Protein AF-A0A183F626-F1 (afdb_monomer_lite)

pLDDT: mean 78.86, std 11.52, range [44.94, 97.81]

Foldseek 3Di:
DDDPPDDDDDDDPVVVVVVVVVVVVVVVVVVVVVCCCPPNDVVVVCVVQWDQDPPDHPDTDGPPPCVVVVVVVVVVVVVVVCVVVVVD

Organism: Heligmosomoides polygyrus (NCBI:txid6339)

Sequence (88 aa):
MSSCRFVPVPLGRWESRLCWAVWIFHAVSAFVIAYNVSQGRLRMWIQHWLVDSSYVSGAKTDLSDPEWVHFRQAVGHALADHVLHSTG

Structure (mmCIF, N/CA/C/O backbone):
data_AF-A0A183F626-F1
#
_entry.id   AF-A0A183F626-F1
#
loop_
_atom_site.group_PDB
_atom_site.id
_atom_site.type_symbol
_atom_site.label_atom_id
_atom_site.label_alt_id
_atom_site.label_comp_id
_atom_site.label_asym_id
_atom_site.label_entity_id
_atom_site.label_seq_id
_atom_site.pdbx_PDB_ins_code
_atom_site.Cartn_x
_atom_site.Cartn_y
_atom_site.Cartn_z
_atom_site.occupancy
_atom_site.B_iso_or_equiv
_atom_site.auth_seq_id
_atom_site.auth_comp_id
_atom_site.auth_asym_id
_atom_site.auth_atom_id
_atom_site.pdbx_PDB_model_num
ATOM 1 N N . MET A 1 1 ? -4.136 23.724 -34.900 1.00 44.94 1 MET A N 1
ATOM 2 C CA . MET A 1 1 ? -3.336 23.199 -33.772 1.00 44.94 1 MET A CA 1
ATOM 3 C C . MET A 1 1 ? -3.004 21.751 -34.091 1.00 44.94 1 MET A C 1
ATOM 5 O O . MET A 1 1 ? -3.926 20.962 -34.231 1.00 44.94 1 MET A O 1
ATOM 9 N N . SER A 1 2 ? -1.731 21.427 -34.332 1.00 47.34 2 SER A N 1
ATOM 10 C CA . SER A 1 2 ? -1.306 20.046 -34.597 1.00 47.34 2 SER A CA 1
ATOM 11 C C . SER A 1 2 ? -1.269 19.299 -33.269 1.00 47.34 2 SER A C 1
ATOM 13 O O . SER A 1 2 ? -0.457 19.615 -32.403 1.00 47.34 2 SER A O 1
ATOM 15 N N . SER A 1 3 ? -2.195 18.368 -33.066 1.00 59.78 3 SER A N 1
ATOM 16 C CA . SER A 1 3 ? -2.161 17.459 -31.926 1.00 59.78 3 SER A CA 1
ATOM 17 C C . SER A 1 3 ? -0.969 16.523 -32.119 1.00 59.78 3 SER A C 1
ATOM 19 O O . SER A 1 3 ? -1.017 15.644 -32.978 1.00 59.78 3 SER A O 1
ATOM 21 N N . CYS A 1 4 ? 0.111 16.720 -31.356 1.00 61.31 4 CYS A N 1
ATOM 22 C CA . CYS A 1 4 ? 1.240 15.792 -31.301 1.00 61.31 4 CYS A CA 1
ATOM 23 C C . CYS A 1 4 ? 0.730 14.427 -30.824 1.00 61.31 4 CYS A C 1
ATOM 25 O O . CYS A 1 4 ? 0.603 14.172 -29.628 1.00 61.31 4 CYS A O 1
ATOM 27 N N . ARG A 1 5 ? 0.366 13.564 -31.774 1.00 66.12 5 ARG A N 1
ATOM 28 C CA . ARG A 1 5 ? -0.067 12.197 -31.510 1.00 66.12 5 ARG A CA 1
ATOM 29 C C . ARG A 1 5 ? 1.140 11.465 -30.924 1.00 66.12 5 ARG A C 1
ATOM 31 O O . ARG A 1 5 ? 2.138 11.291 -31.616 1.00 66.12 5 ARG A O 1
ATOM 38 N N . PHE A 1 6 ? 1.068 11.090 -29.648 1.00 74.56 6 PHE A N 1
ATOM 39 C CA . PHE A 1 6 ? 2.089 10.263 -29.013 1.00 74.56 6 PHE A CA 1
ATOM 40 C C . PHE A 1 6 ? 2.142 8.927 -29.759 1.00 74.56 6 PHE A C 1
ATOM 42 O O . PHE A 1 6 ? 1.204 8.132 -29.692 1.00 74.56 6 PHE A O 1
ATOM 49 N N . VAL A 1 7 ? 3.205 8.716 -30.532 1.00 70.12 7 VAL A N 1
ATOM 50 C CA . VAL A 1 7 ? 3.488 7.435 -31.175 1.00 70.12 7 VAL A CA 1
ATOM 51 C C . VAL A 1 7 ? 4.471 6.721 -30.253 1.00 70.12 7 VAL A C 1
ATOM 53 O O . VAL A 1 7 ? 5.602 7.193 -30.135 1.00 70.12 7 VAL A O 1
ATOM 56 N N . PRO A 1 8 ? 4.072 5.641 -29.557 1.00 71.75 8 PRO A N 1
ATOM 57 C CA . PRO A 1 8 ? 4.995 4.898 -28.714 1.00 71.75 8 PRO A CA 1
ATOM 58 C C . PRO A 1 8 ? 6.091 4.298 -29.598 1.00 71.75 8 PRO A C 1
ATOM 60 O O . PRO A 1 8 ? 5.861 3.353 -30.351 1.00 71.75 8 PRO A O 1
ATOM 63 N N . VAL A 1 9 ? 7.283 4.886 -29.534 1.00 74.75 9 VAL A N 1
ATOM 64 C CA . VAL A 1 9 ? 8.485 4.337 -30.162 1.00 74.75 9 VAL A CA 1
ATOM 65 C C . VAL A 1 9 ? 9.029 3.258 -29.225 1.00 74.75 9 VAL A C 1
ATOM 67 O O . VAL A 1 9 ? 9.105 3.497 -28.016 1.00 74.75 9 VAL A O 1
ATOM 70 N N . PRO A 1 10 ? 9.381 2.062 -29.728 1.00 77.62 10 PRO A N 1
ATOM 71 C CA . PRO A 1 10 ? 9.966 1.026 -28.889 1.00 77.62 10 PRO A CA 1
ATOM 72 C C . PRO A 1 10 ? 11.258 1.543 -28.249 1.00 77.62 10 PRO A C 1
ATOM 74 O O . PRO A 1 10 ? 12.153 2.022 -28.946 1.00 77.62 10 PRO A O 1
ATOM 77 N N . LEU A 1 11 ? 11.344 1.434 -26.920 1.00 80.75 11 LEU A N 1
ATOM 78 C CA . LEU A 1 11 ? 12.539 1.802 -26.162 1.00 80.75 11 LEU A CA 1
ATOM 79 C C . LEU A 1 11 ? 13.753 1.021 -26.667 1.00 80.75 11 LEU A C 1
ATOM 81 O O . LEU A 1 11 ? 13.660 -0.173 -26.985 1.00 80.75 11 LEU A O 1
ATOM 85 N N . GLY A 1 12 ? 14.913 1.677 -26.685 1.00 89.06 12 GLY A N 1
ATOM 86 C CA . GLY A 1 12 ? 16.167 1.010 -26.990 1.00 89.06 12 GLY A CA 1
ATOM 87 C C . GLY A 1 12 ? 16.408 -0.159 -26.032 1.00 89.06 12 GLY A C 1
ATOM 88 O O . GLY A 1 12 ? 15.976 -0.156 -24.877 1.00 89.06 12 GLY A O 1
ATOM 89 N N . ARG A 1 13 ? 17.141 -1.182 -26.487 1.00 90.19 13 ARG A N 1
ATOM 90 C CA . ARG A 1 13 ? 17.413 -2.391 -25.680 1.00 90.19 13 ARG A CA 1
ATOM 91 C C . ARG A 1 13 ? 18.006 -2.065 -24.304 1.00 90.19 13 ARG A C 1
ATOM 93 O O . ARG A 1 13 ? 17.696 -2.745 -23.331 1.00 90.19 13 ARG A O 1
ATOM 100 N N . TRP A 1 14 ? 18.851 -1.038 -24.222 1.00 93.12 14 TRP A N 1
ATOM 101 C CA . TRP A 1 14 ? 19.464 -0.592 -22.970 1.00 93.12 14 TRP A CA 1
ATOM 102 C C . TRP A 1 14 ? 18.488 0.141 -22.053 1.00 93.12 14 TRP A C 1
ATOM 104 O O . TRP A 1 14 ? 18.451 -0.152 -20.862 1.00 93.12 14 TRP A O 1
ATOM 114 N N . GLU A 1 15 ? 17.657 1.021 -22.604 1.00 90.69 15 GLU A N 1
ATOM 115 C CA . GLU A 1 15 ? 16.642 1.756 -21.843 1.00 90.69 15 GLU A CA 1
ATOM 116 C C . GLU A 1 15 ? 15.582 0.805 -21.282 1.00 90.69 15 GLU A C 1
ATOM 118 O O . GLU A 1 15 ? 15.213 0.901 -20.114 1.00 90.69 15 GLU A O 1
ATOM 123 N N . SER A 1 16 ? 15.158 -0.184 -22.076 1.00 90.31 16 SER A N 1
ATOM 124 C CA . SER A 1 16 ? 14.233 -1.225 -21.624 1.00 90.31 16 SER A CA 1
ATOM 125 C C . SER A 1 16 ? 14.829 -2.064 -20.487 1.00 90.31 16 SER A C 1
ATOM 127 O O . SER A 1 16 ? 14.161 -2.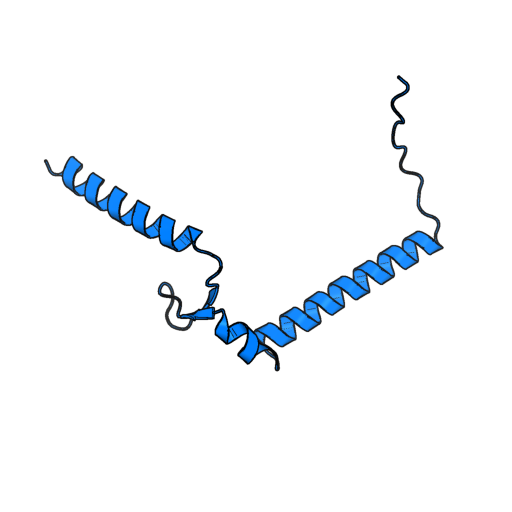294 -19.480 1.00 90.31 16 SER A O 1
ATOM 129 N N . ARG A 1 17 ? 16.106 -2.466 -20.587 1.00 94.44 17 ARG A N 1
ATOM 130 C CA . ARG A 1 17 ? 16.806 -3.187 -19.506 1.00 94.44 17 ARG A CA 1
ATOM 131 C C . ARG A 1 17 ? 16.929 -2.349 -18.237 1.00 94.44 17 ARG A C 1
ATOM 133 O O . ARG A 1 17 ? 16.708 -2.880 -17.154 1.00 94.44 17 ARG A O 1
ATOM 140 N N . LEU A 1 18 ? 17.263 -1.064 -18.362 1.00 94.44 18 LEU A N 1
ATOM 141 C CA . LEU A 1 18 ? 17.335 -0.151 -17.222 1.00 94.44 18 LEU A CA 1
ATOM 142 C C . LEU A 1 18 ? 15.963 0.006 -16.560 1.00 94.44 18 LEU A C 1
ATOM 144 O O . LEU A 1 18 ? 15.869 -0.074 -15.341 1.00 94.44 18 LEU A O 1
ATOM 148 N N . CYS A 1 19 ? 14.904 0.165 -17.354 1.00 93.38 19 CYS A N 1
ATOM 149 C CA . CYS A 1 19 ? 13.535 0.259 -16.854 1.00 93.38 19 CYS A CA 1
ATOM 150 C C . CYS A 1 19 ? 13.148 -0.991 -16.049 1.00 93.38 19 CYS A C 1
ATOM 152 O O . CYS A 1 19 ? 12.685 -0.873 -14.916 1.00 93.38 19 CYS A O 1
ATOM 154 N N . TRP A 1 20 ? 13.440 -2.183 -16.576 1.00 95.50 20 TRP A N 1
ATOM 155 C CA . TRP A 1 20 ? 13.239 -3.436 -15.847 1.00 95.50 20 TRP A CA 1
ATOM 156 C C . TRP A 1 20 ? 14.088 -3.527 -14.578 1.00 95.50 20 TRP A C 1
ATOM 158 O O . TRP A 1 20 ? 13.579 -3.945 -13.543 1.00 95.50 20 TRP A O 1
ATOM 168 N N . ALA A 1 21 ? 15.353 -3.110 -14.620 1.00 96.31 21 ALA A N 1
ATOM 169 C CA . ALA A 1 21 ? 16.223 -3.122 -13.447 1.00 96.31 21 ALA A CA 1
ATOM 170 C C . ALA A 1 21 ? 15.701 -2.194 -12.340 1.00 96.31 21 ALA A C 1
ATOM 172 O O . ALA A 1 21 ? 15.628 -2.605 -11.184 1.00 96.31 21 ALA A O 1
ATOM 173 N N . VAL A 1 22 ? 15.284 -0.975 -12.695 1.00 96.81 22 VAL A N 1
ATOM 174 C CA . VAL A 1 22 ? 14.669 -0.018 -11.763 1.00 96.81 22 VAL A CA 1
ATOM 175 C C . VAL A 1 22 ? 13.379 -0.591 -11.190 1.00 96.81 22 VAL A C 1
ATOM 177 O O . VAL A 1 22 ? 13.175 -0.531 -9.981 1.00 96.81 22 VAL A O 1
ATOM 180 N N . TRP A 1 23 ? 12.535 -1.188 -12.033 1.00 97.12 23 TRP A N 1
ATOM 181 C CA . TRP A 1 23 ? 11.279 -1.786 -11.595 1.00 97.12 23 TRP A CA 1
ATOM 182 C C . TRP A 1 23 ? 11.505 -2.941 -10.614 1.00 97.12 23 TRP A C 1
ATOM 184 O O . TRP A 1 23 ? 10.914 -2.952 -9.536 1.00 97.12 23 TRP A O 1
ATOM 194 N N . ILE A 1 24 ? 12.414 -3.867 -10.937 1.00 97.38 24 ILE A N 1
ATOM 195 C CA . ILE A 1 24 ? 12.768 -4.992 -10.061 1.00 97.38 24 ILE A CA 1
ATOM 196 C C . ILE A 1 24 ? 13.348 -4.469 -8.748 1.00 97.38 24 ILE A C 1
ATOM 198 O O . ILE A 1 24 ? 12.920 -4.894 -7.678 1.00 97.38 24 ILE A O 1
ATOM 202 N N . PHE A 1 25 ? 14.293 -3.530 -8.810 1.00 97.81 25 PHE A N 1
ATOM 203 C CA . PHE A 1 25 ? 14.910 -2.966 -7.613 1.00 97.81 25 PHE A CA 1
ATOM 204 C C . PHE A 1 25 ? 13.877 -2.278 -6.715 1.00 97.81 25 PHE A C 1
ATOM 206 O O . PHE A 1 25 ? 13.881 -2.482 -5.500 1.00 97.81 25 PHE A O 1
ATOM 213 N N . HIS A 1 26 ? 12.964 -1.505 -7.304 1.00 96.81 26 HIS A N 1
ATOM 214 C CA . HIS A 1 26 ? 11.888 -0.846 -6.574 1.00 96.81 26 HIS A CA 1
ATOM 215 C C . HIS A 1 26 ? 10.938 -1.863 -5.930 1.00 96.81 26 HIS A C 1
ATOM 217 O O . HIS A 1 26 ? 10.660 -1.758 -4.737 1.00 96.81 26 HIS A O 1
ATOM 223 N N . ALA A 1 27 ? 10.505 -2.882 -6.678 1.00 96.56 27 ALA A N 1
ATOM 224 C CA . ALA A 1 27 ? 9.623 -3.932 -6.174 1.00 96.56 27 ALA A CA 1
ATOM 225 C C . ALA A 1 27 ? 10.266 -4.715 -5.017 1.00 96.56 27 ALA A C 1
ATOM 227 O O . ALA A 1 27 ? 9.639 -4.913 -3.976 1.00 96.56 27 ALA A O 1
ATOM 228 N N . VAL A 1 28 ? 11.538 -5.102 -5.160 1.00 97.38 28 VAL A N 1
ATOM 229 C CA . VAL A 1 28 ? 12.295 -5.783 -4.100 1.00 97.38 28 VAL A CA 1
ATOM 230 C C . VAL A 1 28 ? 12.457 -4.879 -2.879 1.00 97.38 28 VAL A C 1
ATOM 232 O O . VAL A 1 28 ? 12.226 -5.327 -1.759 1.00 97.38 28 VAL A O 1
ATOM 235 N N . SER A 1 29 ? 12.803 -3.606 -3.070 1.00 94.50 29 SER A N 1
ATOM 236 C CA . SER A 1 29 ? 12.956 -2.655 -1.961 1.00 94.50 29 SER A CA 1
ATOM 237 C C . SER A 1 29 ? 11.643 -2.459 -1.205 1.00 94.50 29 SER A C 1
ATOM 239 O O . SER A 1 29 ? 11.625 -2.536 0.023 1.00 94.50 29 SER A O 1
ATOM 241 N N . ALA A 1 30 ? 10.535 -2.276 -1.927 1.00 93.38 30 ALA A N 1
ATOM 242 C CA . ALA A 1 30 ? 9.204 -2.165 -1.341 1.00 93.38 30 ALA A CA 1
ATOM 243 C C . ALA A 1 30 ? 8.838 -3.427 -0.548 1.00 93.38 30 ALA A C 1
ATOM 245 O O . ALA A 1 30 ? 8.380 -3.325 0.590 1.00 93.38 30 ALA A O 1
ATOM 246 N N . PHE A 1 31 ? 9.117 -4.614 -1.097 1.00 94.38 31 PHE A N 1
ATOM 247 C CA . PHE A 1 31 ? 8.892 -5.880 -0.403 1.00 94.38 31 PHE A CA 1
ATOM 248 C C . PHE A 1 31 ? 9.737 -6.007 0.871 1.00 94.38 31 PHE A C 1
ATOM 250 O O . PHE A 1 31 ? 9.214 -6.380 1.918 1.00 94.38 31 PHE A O 1
ATOM 257 N N . VAL A 1 32 ? 11.028 -5.666 0.818 1.00 93.50 32 VAL A N 1
ATOM 258 C CA . VAL A 1 32 ? 11.923 -5.722 1.985 1.00 93.50 32 VAL A CA 1
ATOM 259 C C . VAL A 1 32 ? 11.456 -4.768 3.080 1.00 93.50 32 VAL A C 1
ATOM 261 O O . VAL A 1 32 ? 11.466 -5.143 4.255 1.00 93.50 32 VAL A O 1
ATOM 264 N N . ILE A 1 33 ? 11.032 -3.556 2.717 1.00 89.50 33 ILE A N 1
ATOM 265 C CA . ILE A 1 33 ? 10.478 -2.589 3.671 1.00 89.50 33 ILE A CA 1
ATOM 266 C C . ILE A 1 33 ? 9.189 -3.144 4.277 1.00 89.50 33 ILE A C 1
ATOM 268 O O . ILE A 1 33 ? 9.092 -3.217 5.500 1.00 89.50 33 ILE A O 1
ATOM 272 N N . ALA A 1 34 ? 8.247 -3.610 3.452 1.00 88.12 34 ALA A N 1
ATOM 273 C CA . ALA A 1 34 ? 6.993 -4.196 3.918 1.00 88.12 34 ALA A CA 1
ATOM 274 C C . ALA A 1 34 ? 7.243 -5.372 4.874 1.00 88.12 34 ALA A C 1
ATOM 276 O O . ALA A 1 34 ? 6.698 -5.403 5.973 1.00 88.12 34 ALA A O 1
ATOM 277 N N . TYR A 1 35 ? 8.152 -6.285 4.526 1.00 89.56 35 TYR A N 1
ATOM 278 C CA . TYR A 1 35 ? 8.530 -7.400 5.389 1.00 89.56 35 TYR A CA 1
ATOM 279 C C . TYR A 1 35 ? 9.135 -6.928 6.720 1.00 89.56 35 TYR A C 1
ATOM 281 O O . TYR A 1 35 ? 8.761 -7.422 7.785 1.00 89.56 35 TYR A O 1
ATOM 289 N N . ASN A 1 36 ? 10.041 -5.945 6.694 1.00 87.56 36 ASN A N 1
ATOM 290 C CA . ASN A 1 36 ? 10.653 -5.411 7.914 1.00 87.56 36 ASN A CA 1
ATOM 291 C C . ASN A 1 36 ? 9.659 -4.666 8.811 1.00 87.56 36 ASN A C 1
ATOM 293 O O . ASN A 1 36 ? 9.826 -4.674 10.032 1.00 87.56 36 ASN A O 1
ATOM 297 N N . VAL A 1 37 ? 8.647 -4.040 8.218 1.00 84.06 37 VAL A N 1
ATOM 298 C CA . VAL A 1 37 ? 7.555 -3.362 8.919 1.00 84.06 37 VAL A CA 1
ATOM 299 C C . VAL A 1 37 ? 6.565 -4.373 9.504 1.00 84.06 37 VAL A C 1
ATOM 301 O O . VAL A 1 37 ? 6.153 -4.224 10.651 1.00 84.06 37 VAL A O 1
ATOM 304 N N . SER A 1 38 ? 6.221 -5.437 8.776 1.00 78.56 38 SER A N 1
ATOM 305 C CA . SER A 1 38 ? 5.264 -6.444 9.249 1.00 78.56 38 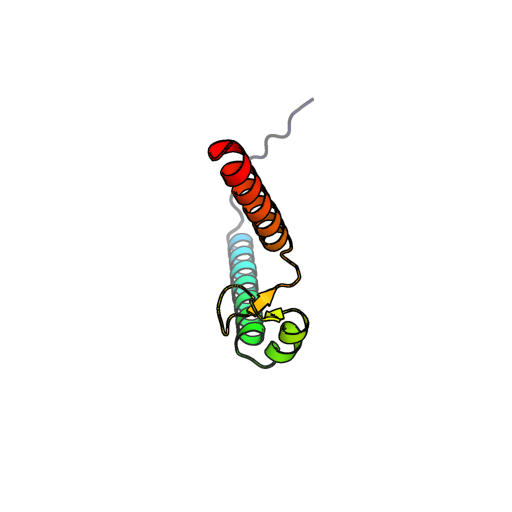SER A CA 1
ATOM 306 C C . SER A 1 38 ? 5.864 -7.430 10.257 1.00 78.56 38 SER A C 1
ATOM 308 O O . SER A 1 38 ? 5.216 -7.767 11.246 1.00 78.56 38 SER A O 1
ATOM 310 N N . GLN A 1 39 ? 7.085 -7.913 10.014 1.00 80.19 39 GLN A N 1
ATOM 311 C CA . GLN A 1 39 ? 7.695 -9.031 10.756 1.00 80.19 39 GLN A CA 1
ATOM 312 C C . GLN A 1 39 ? 9.068 -8.699 11.355 1.00 80.19 39 GLN A C 1
ATOM 314 O O . GLN A 1 39 ? 9.566 -9.436 12.203 1.00 80.19 39 GLN A O 1
ATOM 319 N N . GLY A 1 40 ? 9.704 -7.613 10.913 1.00 76.31 40 GLY A N 1
ATOM 320 C CA . GLY A 1 40 ? 11.073 -7.270 11.289 1.00 76.31 40 GLY A CA 1
ATOM 321 C C . GLY A 1 40 ? 11.190 -6.180 12.353 1.00 76.31 40 GLY A C 1
ATOM 322 O O . GLY A 1 40 ? 10.299 -5.928 13.163 1.00 76.31 40 GLY A O 1
ATOM 323 N N . ARG A 1 41 ? 12.347 -5.509 12.343 1.00 76.06 41 ARG A N 1
ATOM 324 C CA . ARG A 1 41 ? 12.741 -4.510 13.353 1.00 76.06 41 ARG A CA 1
ATOM 325 C C . ARG A 1 41 ? 11.897 -3.236 13.337 1.00 76.06 41 ARG A C 1
ATOM 327 O O . ARG A 1 41 ? 11.839 -2.545 14.348 1.00 76.06 41 ARG A O 1
ATOM 334 N N . LEU A 1 42 ? 11.244 -2.927 12.215 1.00 76.69 42 LEU A N 1
ATOM 335 C CA . LEU A 1 42 ? 10.406 -1.733 12.070 1.00 76.69 42 LEU A CA 1
ATOM 336 C C . LEU A 1 42 ? 8.973 -1.954 12.573 1.00 76.69 42 LEU A C 1
ATOM 338 O O . LEU A 1 42 ? 8.183 -1.013 12.606 1.00 76.69 42 LEU A O 1
ATOM 342 N N . ARG A 1 43 ? 8.645 -3.167 13.033 1.00 74.12 43 ARG A N 1
ATOM 343 C CA . ARG A 1 43 ? 7.329 -3.491 13.590 1.00 74.12 43 ARG A CA 1
ATOM 344 C C . ARG A 1 43 ? 6.948 -2.607 14.777 1.00 74.12 43 ARG A C 1
ATOM 346 O O . ARG A 1 43 ? 5.811 -2.159 14.848 1.00 74.12 43 ARG A O 1
ATOM 353 N N . MET A 1 44 ? 7.884 -2.305 15.681 1.00 76.50 44 MET A N 1
ATOM 354 C CA . MET A 1 44 ? 7.596 -1.414 16.817 1.00 76.50 44 MET A CA 1
ATOM 355 C C . MET A 1 44 ? 7.278 0.019 16.374 1.00 76.50 44 MET A C 1
ATOM 357 O O . MET A 1 44 ? 6.469 0.687 17.006 1.00 76.50 44 MET A O 1
ATOM 361 N N . TRP A 1 45 ? 7.871 0.481 15.270 1.00 78.69 45 TRP A N 1
ATOM 362 C CA . TRP A 1 45 ? 7.595 1.811 14.735 1.00 78.69 45 TRP A CA 1
ATOM 363 C C . TRP A 1 45 ? 6.179 1.903 14.157 1.00 78.69 45 TRP A C 1
ATOM 365 O O . TRP A 1 45 ? 5.467 2.862 14.447 1.00 78.69 45 TRP A O 1
ATOM 375 N N . ILE A 1 46 ? 5.725 0.885 13.413 1.00 75.06 46 ILE A N 1
ATOM 376 C CA . ILE A 1 46 ? 4.359 0.897 12.869 1.00 75.06 46 ILE A CA 1
ATOM 377 C C . ILE A 1 46 ? 3.290 0.576 13.915 1.00 75.06 46 ILE A C 1
ATOM 379 O O . ILE A 1 46 ? 2.159 1.031 13.791 1.00 75.06 46 ILE A O 1
ATOM 383 N N . GLN A 1 47 ? 3.638 -0.145 14.985 1.00 73.94 47 GLN A N 1
ATOM 384 C CA . GLN A 1 47 ? 2.725 -0.392 16.103 1.00 73.94 47 GLN A CA 1
ATOM 385 C C . GLN A 1 47 ? 2.213 0.893 16.760 1.00 73.94 47 GLN A C 1
ATOM 387 O O . GLN A 1 47 ? 1.114 0.877 17.298 1.00 73.94 47 GLN A O 1
ATOM 392 N N . HIS A 1 48 ? 2.959 2.000 16.683 1.00 75.69 48 HIS A N 1
ATOM 393 C CA . HIS A 1 48 ? 2.483 3.300 17.161 1.00 75.69 48 HIS A CA 1
ATOM 394 C C . HIS A 1 48 ? 1.257 3.814 16.386 1.00 75.69 48 HIS A C 1
ATOM 396 O O . HIS A 1 48 ? 0.432 4.532 16.940 1.00 75.69 48 HIS A O 1
ATOM 402 N N . TRP A 1 49 ? 1.126 3.421 15.120 1.00 72.88 49 TRP A N 1
ATOM 403 C CA . TRP A 1 49 ? 0.054 3.842 14.214 1.00 72.88 49 TRP A CA 1
ATOM 404 C C . TRP A 1 49 ? -1.082 2.817 14.111 1.00 72.88 49 TRP A C 1
ATOM 406 O O . TRP A 1 49 ? -2.100 3.071 13.474 1.00 72.88 49 TRP A O 1
ATOM 416 N N . LEU A 1 50 ? -0.915 1.657 14.749 1.00 75.62 50 LEU A N 1
ATOM 417 C CA . LEU A 1 50 ? -1.863 0.555 14.722 1.00 75.62 50 LEU A CA 1
ATOM 418 C C . LEU A 1 50 ? -2.613 0.466 16.050 1.00 75.62 50 LEU A C 1
ATOM 420 O O . LEU A 1 50 ? -2.019 0.221 17.101 1.00 75.62 50 LEU A O 1
ATOM 424 N N . VAL A 1 51 ? -3.936 0.565 15.996 1.00 75.00 51 VAL A N 1
ATOM 425 C CA . VAL A 1 51 ? -4.807 0.328 17.153 1.00 75.00 51 VAL A CA 1
ATOM 426 C C . VAL A 1 51 ? -5.326 -1.099 17.174 1.00 75.00 51 VAL A C 1
ATOM 428 O O . VAL A 1 51 ? -5.399 -1.778 16.146 1.00 75.00 51 VAL A O 1
ATOM 431 N N . ASP A 1 52 ? -5.679 -1.576 18.367 1.00 76.88 52 ASP A N 1
ATOM 432 C CA . ASP A 1 52 ? -6.400 -2.836 18.485 1.00 76.88 52 ASP A CA 1
ATOM 433 C C . ASP A 1 52 ? -7.702 -2.769 17.703 1.00 76.88 52 ASP A C 1
ATOM 435 O O . ASP A 1 52 ? -8.494 -1.830 17.816 1.00 76.88 52 ASP A O 1
ATOM 439 N N . SER A 1 53 ? -7.896 -3.781 16.869 1.00 69.75 53 SER A N 1
ATOM 440 C CA . SER A 1 53 ? -9.125 -3.929 16.126 1.00 69.75 53 SER A CA 1
ATOM 441 C C . SER A 1 53 ? -10.270 -4.162 17.098 1.00 69.75 53 SER A C 1
ATOM 443 O O . SER A 1 53 ? -10.285 -5.139 17.844 1.00 69.75 53 SER A O 1
ATOM 445 N N . SER A 1 54 ? -11.277 -3.293 17.042 1.00 70.38 54 SER A N 1
ATOM 446 C CA . SER A 1 54 ? -12.561 -3.537 17.705 1.00 70.38 54 SER A CA 1
ATOM 447 C C . SER A 1 54 ? -13.416 -4.582 16.965 1.00 70.38 54 SER A C 1
ATOM 449 O O . SER A 1 54 ? -14.520 -4.896 17.412 1.00 70.38 54 SER A O 1
ATOM 451 N N . TYR A 1 55 ? -12.933 -5.096 15.821 1.00 63.91 55 TYR A N 1
ATOM 452 C CA . TYR A 1 55 ? -13.641 -6.033 14.941 1.00 63.91 55 TYR A CA 1
ATOM 453 C C . TYR A 1 55 ? -13.261 -7.488 15.213 1.00 63.91 55 TYR A C 1
ATOM 455 O O . TYR A 1 55 ? -14.136 -8.345 15.311 1.00 63.91 55 TYR A O 1
ATOM 463 N N . VAL A 1 56 ? -11.960 -7.769 15.317 1.00 72.62 56 VAL A N 1
ATOM 464 C CA . VAL A 1 56 ? -11.421 -9.125 15.464 1.00 72.62 56 VAL A CA 1
ATOM 465 C C . VAL A 1 56 ? -10.409 -9.122 16.596 1.00 72.62 56 VAL A C 1
ATOM 467 O O . VAL A 1 56 ? -9.405 -8.413 16.542 1.00 72.62 56 VAL A O 1
ATOM 470 N N . SER A 1 57 ? -10.674 -9.931 17.623 1.00 75.62 57 SER A N 1
ATOM 471 C CA . SER A 1 57 ? -9.767 -10.067 18.761 1.00 75.62 57 SER A CA 1
ATOM 472 C C . SER A 1 57 ? -8.375 -10.488 18.278 1.00 75.62 57 SER A C 1
ATOM 474 O O . SER A 1 57 ? -8.229 -11.487 17.576 1.00 75.62 57 SER A O 1
ATOM 476 N N . GLY A 1 58 ? -7.359 -9.692 18.619 1.00 73.81 58 GLY A N 1
ATOM 477 C CA . GLY A 1 58 ? -5.966 -9.916 18.221 1.00 73.81 58 GLY A CA 1
ATOM 478 C C . GLY A 1 58 ? -5.558 -9.317 16.870 1.00 73.81 58 GLY A C 1
ATOM 479 O O . GLY A 1 58 ? -4.368 -9.330 16.551 1.00 73.81 58 GLY A O 1
ATOM 480 N N . ALA A 1 59 ? -6.488 -8.758 16.090 1.00 73.12 59 ALA A N 1
ATOM 481 C CA . ALA A 1 59 ? -6.147 -8.014 14.880 1.00 73.12 59 ALA A CA 1
ATOM 482 C C . ALA A 1 59 ? -5.761 -6.562 15.208 1.00 73.12 59 ALA A C 1
ATOM 484 O O . ALA A 1 59 ? -6.209 -5.983 16.198 1.00 73.12 59 ALA A O 1
ATOM 485 N N . LYS A 1 60 ? -4.939 -5.956 14.349 1.00 75.31 60 LYS A N 1
ATOM 486 C CA . LYS A 1 60 ? -4.544 -4.546 14.426 1.00 75.31 60 LYS A CA 1
ATOM 487 C C . LYS A 1 60 ? -5.094 -3.805 13.212 1.00 75.31 60 LYS A C 1
ATOM 489 O O . LYS A 1 60 ? -5.053 -4.346 12.111 1.00 75.31 60 LYS A O 1
ATOM 494 N N . THR A 1 61 ? -5.605 -2.598 13.423 1.00 73.88 61 THR A N 1
ATOM 495 C CA . THR A 1 61 ? -6.180 -1.755 12.363 1.00 73.88 61 THR A CA 1
ATOM 496 C C . THR A 1 61 ? -5.393 -0.457 12.282 1.00 73.88 61 THR A C 1
ATOM 498 O O . THR A 1 61 ? -4.947 0.051 13.312 1.00 73.88 61 THR A O 1
ATOM 501 N N . ASP A 1 62 ? -5.201 0.056 11.072 1.00 71.81 62 ASP A N 1
ATOM 502 C CA . ASP A 1 62 ? -4.571 1.357 10.867 1.00 71.81 62 ASP A CA 1
ATOM 503 C C . ASP A 1 62 ? -5.515 2.478 11.326 1.00 71.81 62 ASP A C 1
ATOM 505 O O . ASP A 1 62 ? -6.714 2.450 11.048 1.00 71.81 62 ASP A O 1
ATOM 509 N N . LEU A 1 63 ? -4.970 3.456 12.050 1.00 67.44 63 LEU A N 1
ATOM 510 C CA . LEU A 1 63 ? -5.671 4.677 12.450 1.00 67.44 63 LEU A CA 1
ATOM 511 C C . LEU A 1 63 ? -6.030 5.573 11.257 1.00 67.44 63 LEU A C 1
ATOM 513 O O . LEU A 1 63 ? -6.882 6.450 11.393 1.00 67.44 63 LEU A O 1
ATOM 517 N N . SER A 1 64 ? -5.372 5.376 10.112 1.00 65.06 64 SER A N 1
ATOM 518 C CA . SER A 1 64 ? -5.580 6.175 8.903 1.00 65.06 64 SER A CA 1
ATOM 519 C C . SER A 1 64 ? -6.834 5.808 8.097 1.00 65.06 64 SER A C 1
ATOM 521 O O . SER A 1 64 ? -7.155 6.524 7.151 1.00 65.06 64 SER A O 1
ATOM 523 N N . ASP A 1 65 ? -7.564 4.753 8.485 1.00 64.31 65 ASP A N 1
ATOM 524 C CA . ASP A 1 65 ? -8.787 4.288 7.815 1.00 64.31 65 ASP A CA 1
ATOM 525 C C . ASP A 1 65 ? -10.057 4.598 8.649 1.00 64.31 65 ASP A C 1
ATOM 527 O O . ASP A 1 65 ? -10.605 3.727 9.339 1.00 64.31 65 ASP A O 1
ATOM 531 N N . PRO A 1 66 ? -10.540 5.860 8.649 1.00 67.69 66 PRO A N 1
ATOM 532 C CA . PRO A 1 66 ? -11.752 6.257 9.365 1.00 67.69 66 PRO A CA 1
ATOM 533 C C . PRO A 1 66 ? -13.037 5.804 8.657 1.00 67.69 66 PRO A C 1
ATOM 535 O O . PRO A 1 66 ?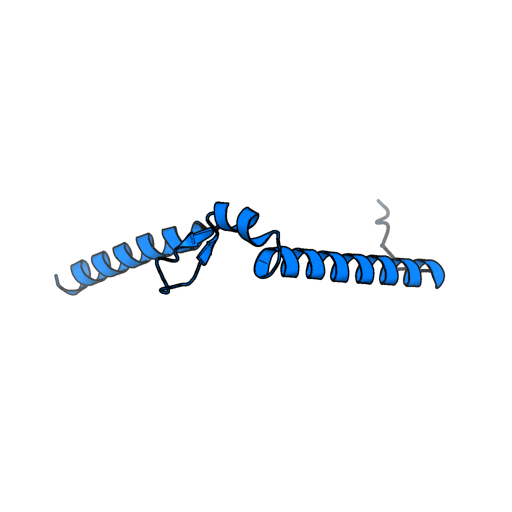 -14.114 5.849 9.261 1.00 67.69 66 PRO A O 1
ATOM 538 N N . GLU A 1 67 ? -12.958 5.379 7.392 1.00 71.69 67 GLU A N 1
ATOM 539 C CA . GLU A 1 67 ? -14.124 5.077 6.552 1.00 71.69 67 GLU A CA 1
ATOM 540 C C . GLU A 1 67 ? -14.978 3.971 7.177 1.00 71.69 67 GLU A C 1
ATOM 542 O O . GLU A 1 67 ? -16.208 4.067 7.253 1.00 71.69 67 GLU A O 1
ATOM 547 N N . TRP A 1 68 ? -14.319 2.955 7.727 1.00 68.81 68 TRP A N 1
ATOM 548 C CA . TRP A 1 68 ? -14.995 1.816 8.331 1.00 68.81 68 TRP A CA 1
ATOM 549 C C . TRP A 1 68 ? -15.647 2.134 9.690 1.00 68.81 68 TRP A C 1
ATOM 551 O O . TRP A 1 68 ? -16.709 1.597 10.023 1.00 68.81 68 TRP A O 1
ATOM 561 N N . VAL A 1 69 ? -15.071 3.068 10.458 1.00 73.44 69 VAL A N 1
ATOM 562 C CA . VAL A 1 69 ? -15.676 3.565 11.709 1.00 73.44 69 VAL A CA 1
ATOM 563 C C . VAL A 1 69 ? -16.979 4.306 11.406 1.00 73.44 69 VAL A C 1
ATOM 565 O O . VAL A 1 69 ? -18.003 4.055 12.051 1.00 73.44 69 VAL A O 1
ATOM 568 N N . HIS A 1 70 ? -16.963 5.173 10.391 1.00 77.62 70 HIS A N 1
ATOM 569 C CA . HIS A 1 70 ? -18.142 5.924 9.963 1.00 77.62 70 HIS A CA 1
ATOM 570 C C . HIS A 1 70 ? -19.230 5.022 9.374 1.00 77.62 70 HIS A C 1
ATOM 572 O O . HIS A 1 70 ? -20.405 5.189 9.712 1.00 77.62 70 HIS A O 1
ATOM 578 N N . PHE A 1 71 ? -18.857 4.017 8.577 1.00 77.81 71 PHE A N 1
ATOM 579 C CA . PHE A 1 71 ? -19.800 3.022 8.060 1.00 77.81 71 PHE A CA 1
ATOM 580 C C . PHE A 1 71 ? -20.589 2.340 9.187 1.00 77.81 71 PHE A C 1
ATOM 582 O O . PHE A 1 71 ? -21.809 2.209 9.103 1.00 77.81 71 PHE A O 1
ATOM 589 N N . ARG A 1 72 ? -19.931 1.961 10.289 1.00 70.81 72 ARG A N 1
ATOM 590 C CA . ARG A 1 72 ? -20.596 1.275 11.409 1.00 70.81 72 ARG A CA 1
ATOM 591 C C . ARG A 1 72 ? -21.583 2.166 12.157 1.00 70.81 72 ARG A C 1
ATOM 593 O O . ARG A 1 72 ? -22.658 1.698 12.527 1.00 70.81 72 ARG A O 1
ATOM 600 N N . GLN A 1 73 ? -21.226 3.428 12.383 1.00 77.25 73 GLN A N 1
ATOM 601 C CA . GLN A 1 73 ? -22.136 4.398 12.998 1.00 77.25 73 GLN A CA 1
ATOM 602 C C . GLN A 1 73 ? -23.380 4.594 12.125 1.00 77.25 73 GLN A C 1
ATOM 604 O O . GLN A 1 73 ? -24.501 4.543 12.630 1.00 77.25 73 GLN A O 1
ATOM 609 N N . ALA A 1 74 ? -23.183 4.716 10.810 1.00 82.00 74 ALA A N 1
ATOM 610 C CA . ALA A 1 74 ? -24.272 4.851 9.852 1.00 82.00 74 ALA A CA 1
ATOM 611 C C . ALA A 1 74 ? -25.167 3.601 9.798 1.00 82.00 74 ALA A C 1
ATOM 6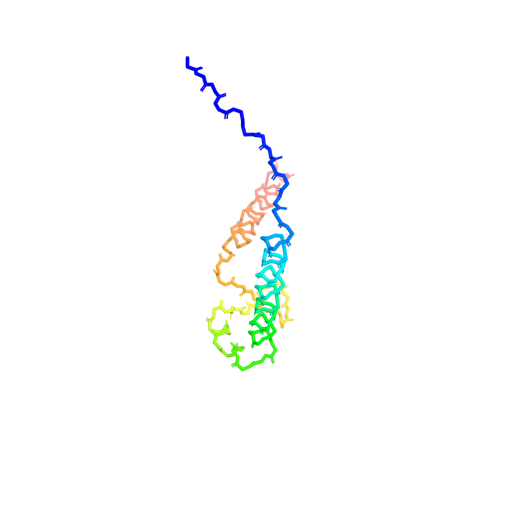13 O O . ALA A 1 74 ? -26.386 3.728 9.850 1.00 82.00 74 ALA A O 1
ATOM 614 N N . VAL A 1 75 ? -24.590 2.393 9.760 1.00 83.12 75 VAL A N 1
ATOM 615 C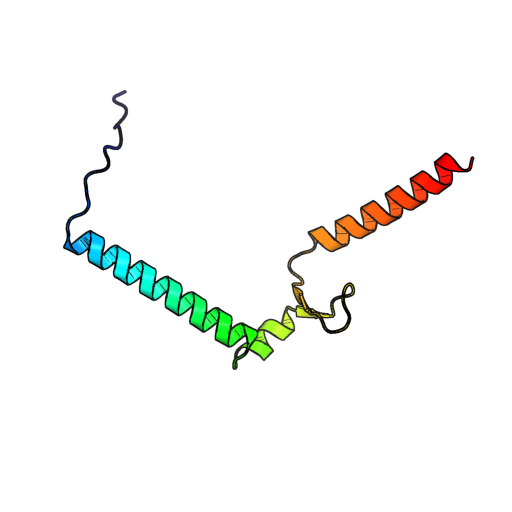 CA . VAL A 1 75 ? -25.357 1.132 9.770 1.00 83.12 75 VAL A CA 1
ATOM 616 C C . VAL A 1 75 ? -26.116 0.946 11.083 1.00 83.12 75 VAL A C 1
ATOM 618 O O . VAL A 1 75 ? -27.268 0.522 11.061 1.00 83.12 75 VAL A O 1
ATOM 621 N N . GLY A 1 76 ? -25.502 1.277 12.223 1.00 78.31 76 GLY A N 1
ATOM 622 C CA . GLY A 1 76 ? -26.157 1.203 13.529 1.00 78.31 76 GLY A CA 1
ATOM 623 C C . GLY A 1 76 ? -27.387 2.107 13.615 1.00 78.31 76 GLY A C 1
ATOM 624 O O . GLY A 1 76 ? -28.442 1.654 14.056 1.00 78.31 76 GLY A O 1
ATOM 625 N N . HIS A 1 77 ? -27.278 3.351 13.142 1.00 81.88 77 HIS A N 1
ATOM 626 C CA . HIS A 1 77 ? -28.424 4.257 13.055 1.00 81.88 77 HIS A CA 1
ATOM 627 C C . HIS A 1 77 ? -29.460 3.790 12.037 1.00 81.88 77 HIS A C 1
ATOM 629 O O . HIS A 1 77 ? -30.630 3.702 12.385 1.00 81.88 77 HIS A O 1
ATOM 635 N N . ALA A 1 78 ? -29.045 3.377 10.838 1.00 81.50 78 ALA A N 1
ATOM 636 C CA . ALA A 1 78 ? -29.971 2.890 9.818 1.00 81.50 78 ALA A CA 1
ATOM 637 C C . ALA A 1 78 ? -30.777 1.666 10.289 1.00 81.50 78 ALA A C 1
ATOM 639 O O . ALA A 1 78 ? -31.970 1.568 10.012 1.00 81.50 78 ALA A O 1
ATOM 640 N N . LEU A 1 79 ? -30.151 0.742 11.026 1.00 81.00 79 LEU A N 1
ATOM 641 C CA . LEU A 1 79 ? -30.838 -0.409 11.615 1.00 81.00 79 LEU A CA 1
ATOM 642 C C . LEU A 1 79 ? -31.782 -0.000 12.748 1.00 81.00 79 LEU A C 1
ATOM 644 O O . LEU A 1 79 ? -32.902 -0.505 12.804 1.00 81.00 79 LEU A O 1
ATOM 648 N N . ALA A 1 80 ? -31.356 0.902 13.636 1.00 80.38 80 ALA A N 1
ATOM 649 C CA . ALA A 1 80 ? -32.205 1.401 14.717 1.00 80.38 80 ALA A CA 1
ATOM 650 C C . ALA A 1 80 ? -33.448 2.118 14.166 1.00 80.38 80 ALA A C 1
ATOM 652 O O . ALA A 1 80 ? -34.567 1.810 14.578 1.00 80.38 80 ALA A O 1
ATOM 653 N N . ASP A 1 81 ? -33.255 2.994 13.179 1.00 78.94 81 ASP A N 1
ATOM 654 C CA . ASP A 1 81 ? -34.327 3.711 12.492 1.00 78.94 81 ASP A CA 1
ATOM 655 C C . ASP A 1 81 ? -35.272 2.738 11.777 1.00 78.94 81 ASP A C 1
ATOM 657 O O . ASP A 1 81 ? -36.490 2.876 11.873 1.00 78.94 81 ASP A O 1
ATOM 661 N N . HIS A 1 82 ? -34.739 1.706 11.114 1.00 79.50 82 HIS A N 1
ATOM 662 C CA . HIS A 1 82 ? -35.552 0.695 10.437 1.00 79.50 82 HIS A CA 1
ATOM 663 C C . HIS A 1 82 ? -36.401 -0.141 11.409 1.00 79.50 82 HIS A C 1
ATOM 665 O O . HIS A 1 82 ? -37.569 -0.416 11.133 1.00 79.50 82 HIS A O 1
ATOM 671 N N . VAL A 1 83 ? -35.856 -0.530 12.566 1.00 80.69 83 VAL A N 1
ATOM 672 C CA . VAL A 1 83 ? -36.619 -1.258 13.596 1.00 80.69 83 VAL A CA 1
ATOM 673 C C . VAL A 1 83 ? -37.719 -0.372 14.176 1.00 80.69 83 VAL A C 1
ATOM 675 O O . VAL A 1 83 ? -38.865 -0.815 14.251 1.00 80.69 83 VAL A O 1
ATOM 678 N N . LEU A 1 84 ? -37.402 0.878 14.520 1.00 80.88 84 LEU A N 1
ATOM 679 C CA . LEU A 1 84 ? -38.375 1.843 15.042 1.00 80.88 84 LEU A CA 1
ATOM 680 C C . LEU A 1 84 ? -39.508 2.117 14.044 1.00 80.88 84 LEU A C 1
ATOM 682 O O . LEU A 1 84 ? -40.667 2.153 14.442 1.00 80.88 84 LEU A O 1
ATOM 686 N N . HIS A 1 85 ? -39.195 2.252 12.754 1.00 75.12 85 HIS A N 1
ATOM 687 C CA . HIS A 1 85 ? -40.200 2.490 11.715 1.00 75.12 85 HIS A CA 1
ATOM 688 C C . HIS A 1 85 ? -40.962 1.243 11.254 1.00 75.12 85 HIS A C 1
ATOM 690 O O . HIS A 1 85 ? -42.039 1.390 10.688 1.00 75.12 85 HIS A O 1
ATOM 696 N N . SER A 1 86 ? -40.426 0.033 11.438 1.00 68.69 86 SER A N 1
ATOM 697 C CA . SER A 1 86 ? -41.123 -1.203 11.035 1.00 68.69 86 SER A CA 1
ATOM 698 C C . SER A 1 86 ? -42.028 -1.787 12.123 1.00 68.69 86 SER A C 1
ATOM 700 O O . SER A 1 86 ? -42.856 -2.644 11.824 1.00 68.69 86 SER A O 1
ATOM 702 N N . THR A 1 87 ? -41.869 -1.348 13.377 1.00 61.41 87 THR A N 1
ATOM 703 C CA . THR A 1 87 ? -42.640 -1.837 14.535 1.00 61.41 87 THR A CA 1
ATOM 704 C C . THR A 1 87 ? -43.703 -0.855 15.047 1.00 61.41 87 THR A C 1
ATOM 706 O O . THR A 1 87 ? -44.437 -1.210 15.970 1.00 61.41 87 THR A O 1
ATOM 709 N N . GLY A 1 88 ? -43.806 0.340 14.452 1.00 51.31 88 GLY A N 1
ATOM 710 C CA . GLY A 1 88 ? -44.877 1.322 14.678 1.00 51.31 88 GLY A CA 1
ATOM 711 C C . GLY A 1 88 ? -45.867 1.359 13.524 1.00 51.31 88 GLY A C 1
ATOM 712 O O . GLY A 1 88 ? -47.070 1.553 13.806 1.00 51.31 88 GLY A O 1
#

Secondary structure (DSSP, 8-state):
--------PPPPHHHHHHHHHHHHHHHHHHHHHHHHHHTSTTHHHHHTTEEEPSSSTT-EEETT--HHHHHHHHHHHHHHHHHHHH--

Radius of gyration: 24.65 Å; chains: 1; bounding box: 64×33×53 Å

=== Feature glossary ===
The record interleaves many kinds of information about one protein. Here is each kind framed as the question it answers.

Q: What does the local fold look like, residue by residue?
A: The Foldseek 3Di string encodes local tertiary geometry as a 20-letter alphabet — one character per residue — derived from the relative positions of nearby Cα atoms. Unlike the amino-acid sequence, 3Di is a direct function of the 3D structure, so two proteins with the same fold have similar 3Di strings even at low sequence identity.

Q: Which residues are in helices, strands, or loops?
A: The SS8 string is DSSP's per-residue secondary-structure call. α-helix (H) means an i→i+4 H-bond ladder; β-strand (E) means the residue participates in a β-sheet; 3₁₀ (G) and π (I) are tighter and wider helices; T/S are turns/bends; '-' is loop.

Q: How big and how compact is the whole molecule?
A: Radius of gyration (Rg) is the root-mean-square distance of Cα atoms from their centroid — a single number for overall size and compactness. A globular domain of N residues has Rg ≈ 2.2·N^0.38 Å; an extended or disordered chain has a much larger Rg. The Cα contact count is the number of residue pairs whose Cα atoms are within 8 Å and are more than four positions apart in sequence — a standard proxy for tertiary packing density. The bounding box is the smallest axis-aligned box enclosing all Cα atoms.

Q: Where is each backbone atom in 3D?
A: Structure coordinates are given as an mmCIF _atom_site loop: one row per atom with element, residue name, chain id, sequence number, and x/y/z position in Å. Only the four main-chain atoms per residue are included here; side chains are omitted to keep the record compact.

Q: What is the amino-acid chain?
A: Primary structure: the covalent order of the twenty standard amino acids along the backbone. Two proteins with the same sequence will (almost always) fold to the same structure; two with 30% identity often share a fold but not the details.

Q: What if only a Cα trace is available?
A: Three-state secondary structure (P-SEA) collapses the eight DSSP classes into helix (a), strand (b), and coil (c). P-SEA assigns these from Cα geometry alone — distances and angles — without requiring backbone oxygens, so it works on any Cα trace.

Q: What family and function is it annotated with?
A: Database cross-references. InterPro integrates a dozen domain/family signature databases into unified entries with residue-range hits. GO terms attach function/process/location labels with evidence codes. CATH codes position the fold in a four-level structural taxonomy. Organism is the NCBI-taxonomy species name.

Q: How confident is the AlphaFold model at each residue?
A: pLDDT is the predicted lDDT-Cα score: AlphaFold's confidence that the local environment of each residue (all inter-atomic distances within 15 Å) is correctl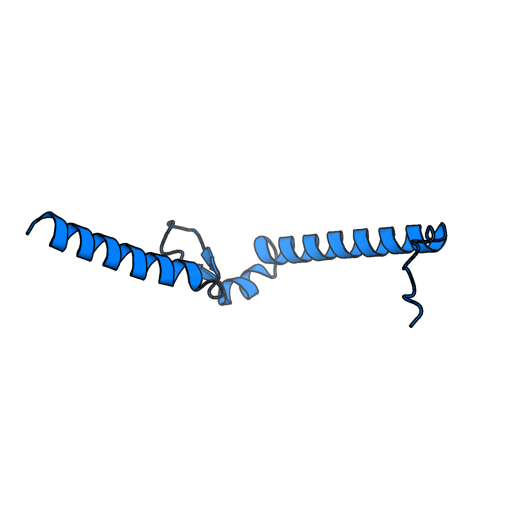y placed. It is a per-residue number between 0 and 100, with higher meaning more reliable.

Q: How mobile is each atom in the crystal?
A: B-factor (Debye–Waller factor) reflects atomic displacement in the crystal lattice. It is an experimental observable (units Å²), not a prediction; low values mean the atom is pinned down, high values mean it moves or is heterogeneous across the crystal.

Q: Which residues are buried vs exposed?
A: SASA measures how much of the protein is reachable by solvent. It is computed by rolling a water-sized probe over the atomic surface and summing the exposed area (Å²). Per-residue SASA distinguishes core (buried, low SASA) from surface (exposed, high SASA) residues; total SASA is a whole-molecule size measure.

Q: What do the diagnostic plots show?
A: Plot images: a contact map (which residues are close in 3D, as an N×N binary image), a Ramachandran scatter (backbone torsion angles, revealing secondary-structure composition at a glance), and — for AlphaFold structures — a PAE heatmap (pairwise prediction confidence).

Q: What known structures does this most resemble?
A: The Foldseek neighbor list gives the closest experimentally determined structures in the PDB, ranked by structural alignment. TM-score near 1 means near-identical fold; near 0.3 means only rough topology match. This is how one finds what a novel AlphaFold prediction most resembles in the solved-structure universe.

Q: Are the domains correctly placed relative to each other?
A: Predicted aligned error is AlphaFold's pairwise confidence. Unlike pLDDT (per-residue), PAE is per-residue-pair and captures whether two parts of the structure are correctly placed relative to each other. Units are ångströms of expected positional error.

Q: What do the rendered images show?
A: Structure images are PyMOL renders from six orthogonal camera directions. Cartoon representation draws helices as coils and strands as arrows; sticks shows the backbone as bonds; surface shows the solvent-excluded envelope. Rainbow coloring maps sequence position to hue (blue→red, N→C); chain coloring assigns a distinct color per polypeptide.

Q: What are the backbone torsion angles?
A: φ (phi) and ψ (psi) are the two rotatable backbone dihedrals per residue: φ is the C(i-1)–N–Cα–C torsion, ψ is the N–Cα–C–N(i+1) torsion, both in degrees on (−180°, 180°]. α-helical residues cluster near (−60°, −45°); β-strand residues near (−120°, +130°). A Ramachandran plot is simply a scatter of (φ, ψ) for every residue.